Protein AF-A0A348TTE5-F1 (afdb_monomer_lite)

pLDDT: mean 97.83, std 0.8, range [92.44, 98.62]

Foldseek 3Di:
DVVVQVVCCVVVNDFKDKDKDWDDQPDPVSCVVCVVVQQAFPPPVCPVCQADPPDPPHRHHHDDGTMDIDMDGRDVVCVVVPD

Sequence (83 aa):
ALIDAFNLIRLGKADVIVSGGSEAAINPVGMGGFNAMNALSTRNDDPMTASRPFDADRDGFVMGEGGAGIILEEYEHAKARGA

Radius of gyration: 19.32 Å; chains: 1; bounding box: 37×29×52 Å

Structure (mmCIF, N/CA/C/O backbone):
data_AF-A0A348TTE5-F1
#
_entry.id   AF-A0A348TTE5-F1
#
loop_
_atom_site.group_PDB
_atom_site.id
_atom_site.type_symbol
_atom_site.label_atom_id
_atom_site.label_alt_id
_atom_site.label_comp_id
_atom_site.label_asym_id
_atom_site.label_entity_id
_atom_site.label_seq_id
_atom_site.pdbx_PDB_ins_code
_atom_site.Cartn_x
_atom_site.Cartn_y
_atom_site.Cartn_z
_atom_site.occupancy
_atom_site.B_iso_or_equiv
_atom_site.auth_seq_id
_atom_site.auth_comp_id
_atom_site.auth_asym_id
_atom_site.auth_atom_id
_atom_site.pdbx_PDB_model_num
ATOM 1 N N . ALA A 1 1 ? 2.685 3.440 10.591 1.00 96.75 1 ALA A N 1
ATOM 2 C CA . ALA A 1 1 ? 1.205 3.392 10.591 1.00 96.75 1 ALA A CA 1
ATOM 3 C C . ALA A 1 1 ? 0.667 2.125 11.258 1.00 96.75 1 ALA A C 1
ATOM 5 O O . ALA A 1 1 ? 0.194 2.216 12.385 1.00 96.75 1 ALA A O 1
ATOM 6 N N . LEU A 1 2 ? 0.744 0.945 10.622 1.00 97.81 2 LEU A N 1
ATOM 7 C CA . LEU A 1 2 ? 0.139 -0.276 11.184 1.00 97.81 2 LEU A CA 1
ATOM 8 C C . LEU A 1 2 ? 0.786 -0.726 12.504 1.00 97.81 2 LEU A C 1
ATOM 10 O O . LEU A 1 2 ? 0.090 -0.988 13.479 1.00 97.81 2 LEU A O 1
ATOM 14 N N . ILE A 1 3 ? 2.121 -0.759 12.544 1.00 98.19 3 ILE A N 1
ATOM 15 C CA . ILE A 1 3 ? 2.889 -1.130 13.743 1.00 98.19 3 ILE A CA 1
ATOM 16 C C . ILE A 1 3 ? 2.603 -0.164 14.902 1.00 98.19 3 ILE A C 1
ATOM 18 O O . ILE A 1 3 ? 2.451 -0.599 16.041 1.00 98.19 3 ILE A O 1
ATOM 22 N N . ASP A 1 4 ? 2.481 1.134 14.617 1.00 98.31 4 ASP A N 1
ATOM 23 C CA . ASP A 1 4 ? 2.184 2.143 15.639 1.00 98.31 4 ASP A CA 1
ATOM 24 C C . ASP A 1 4 ? 0.782 1.944 16.215 1.00 98.31 4 ASP A C 1
ATOM 26 O O . ASP A 1 4 ? 0.622 1.908 17.432 1.00 98.31 4 ASP A O 1
ATOM 30 N N . ALA A 1 5 ? -0.219 1.733 15.351 1.00 98.56 5 ALA A N 1
ATOM 31 C CA . ALA A 1 5 ? -1.588 1.446 15.768 1.00 98.56 5 ALA A CA 1
ATOM 32 C C . ALA A 1 5 ? -1.656 0.196 16.660 1.00 98.56 5 ALA A C 1
ATOM 34 O O . ALA A 1 5 ? -2.221 0.234 17.752 1.00 98.56 5 ALA A O 1
ATOM 35 N N . PHE A 1 6 ? -1.001 -0.888 16.236 1.00 98.38 6 PHE A N 1
ATOM 36 C CA . PHE A 1 6 ? -0.893 -2.109 17.031 1.00 98.38 6 PHE A CA 1
ATOM 37 C C . PHE A 1 6 ? -0.256 -1.851 18.404 1.00 98.38 6 PHE A C 1
ATOM 39 O O . PHE A 1 6 ? -0.786 -2.286 19.424 1.00 98.38 6 PHE A O 1
ATOM 46 N N . ASN A 1 7 ? 0.867 -1.130 18.452 1.00 98.56 7 ASN A N 1
ATOM 47 C CA . ASN A 1 7 ? 1.577 -0.880 19.705 1.00 98.56 7 ASN A CA 1
ATOM 48 C C . ASN A 1 7 ? 0.788 0.028 20.652 1.00 98.56 7 ASN A C 1
ATOM 50 O O . ASN A 1 7 ? 0.798 -0.212 21.856 1.00 98.56 7 ASN A O 1
ATOM 54 N N . LEU A 1 8 ? 0.087 1.040 20.137 1.00 98.62 8 LEU A N 1
ATOM 55 C CA . LEU A 1 8 ? -0.758 1.908 20.956 1.00 98.62 8 LEU A CA 1
ATOM 56 C C . LEU A 1 8 ? -1.909 1.124 21.598 1.00 98.62 8 LEU A C 1
ATOM 58 O O . LEU A 1 8 ? -2.153 1.299 22.791 1.00 98.62 8 LEU A O 1
ATOM 62 N N . ILE A 1 9 ? -2.541 0.210 20.859 1.00 98.62 9 ILE A N 1
ATOM 63 C CA . ILE A 1 9 ? -3.577 -0.676 21.409 1.00 98.62 9 ILE A CA 1
ATOM 64 C C . ILE A 1 9 ? -2.978 -1.645 22.434 1.00 98.62 9 ILE A C 1
ATOM 66 O O . ILE A 1 9 ? -3.425 -1.703 23.577 1.00 98.62 9 ILE A O 1
ATOM 70 N N . ARG A 1 10 ? -1.887 -2.336 22.082 1.00 97.88 10 ARG A N 1
ATOM 71 C CA . ARG A 1 10 ? -1.187 -3.279 22.974 1.00 97.88 10 ARG A CA 1
ATOM 72 C C . ARG A 1 10 ? -0.746 -2.645 24.298 1.00 97.88 10 ARG A C 1
ATOM 74 O O . ARG A 1 10 ? -0.703 -3.325 25.320 1.00 97.88 10 ARG A O 1
ATOM 81 N N . LEU A 1 11 ? -0.361 -1.371 24.278 1.00 98.56 11 LEU A N 1
ATOM 82 C CA . LEU A 1 11 ? 0.088 -0.625 25.457 1.00 98.56 11 LEU A CA 1
ATOM 83 C C . LEU A 1 11 ? -1.069 0.025 26.240 1.00 98.56 11 LEU A C 1
ATOM 85 O O . LEU A 1 11 ? -0.805 0.816 27.149 1.00 98.56 11 LEU A O 1
ATOM 89 N N . GLY A 1 12 ? -2.327 -0.267 25.886 1.00 97.81 12 GLY A N 1
ATOM 90 C CA . GLY A 1 12 ? -3.516 0.287 26.536 1.00 97.81 12 GLY A CA 1
ATOM 91 C C . GLY A 1 12 ? -3.653 1.800 26.355 1.00 97.81 12 GLY A C 1
ATOM 92 O O . GLY A 1 12 ? -4.129 2.491 27.252 1.00 97.81 12 GLY A O 1
ATOM 93 N N . LYS A 1 13 ? -3.147 2.348 25.242 1.00 98.56 13 LYS A N 1
ATOM 94 C CA . LYS A 1 13 ? -3.221 3.785 24.923 1.00 98.56 13 LYS A CA 1
ATOM 95 C C . LYS A 1 13 ? -4.430 4.145 24.062 1.00 98.56 13 LYS A C 1
ATOM 97 O O . LYS A 1 13 ? -4.761 5.324 23.983 1.00 98.56 13 LYS A O 1
ATOM 102 N N . ALA A 1 14 ? -5.057 3.162 23.424 1.00 98.38 14 ALA A N 1
ATOM 103 C CA . ALA A 1 14 ? -6.294 3.298 22.666 1.00 98.38 14 ALA A CA 1
ATOM 104 C C . ALA A 1 14 ? -6.981 1.930 22.548 1.00 98.38 14 ALA A C 1
ATOM 106 O O . ALA A 1 14 ? -6.292 0.916 22.519 1.00 98.38 14 ALA A O 1
ATOM 107 N N . ASP A 1 15 ? -8.305 1.914 22.403 1.00 98.00 15 ASP A N 1
ATOM 108 C CA . ASP A 1 15 ? -9.069 0.677 22.180 1.00 98.00 15 A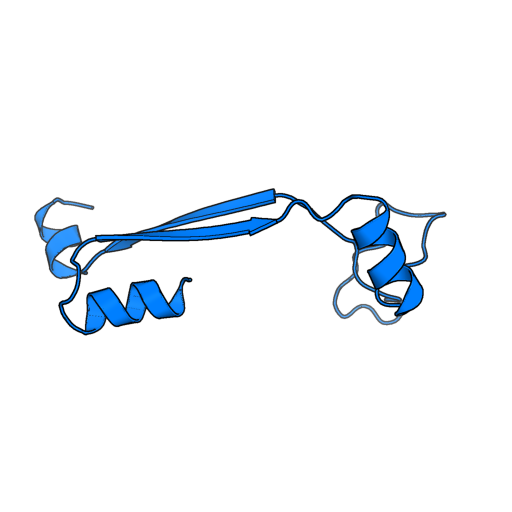SP A CA 1
ATOM 109 C C . ASP A 1 15 ? -9.348 0.426 20.690 1.00 98.00 15 ASP A C 1
ATOM 111 O O . ASP A 1 15 ? -9.473 -0.717 20.265 1.00 98.00 15 ASP A O 1
ATOM 115 N N . VAL A 1 16 ? -9.411 1.486 19.874 1.00 98.25 16 VAL A N 1
ATOM 116 C CA . VAL A 1 16 ? -9.677 1.431 18.426 1.00 98.25 16 VAL A CA 1
ATOM 117 C C . VAL A 1 16 ? -8.798 2.449 17.703 1.00 98.25 16 VAL A C 1
ATOM 119 O O . VAL A 1 16 ? -8.707 3.603 18.126 1.00 98.25 16 VAL A O 1
ATOM 122 N N . ILE A 1 17 ? -8.177 2.058 16.588 1.00 98.62 17 ILE A N 1
ATOM 123 C CA . ILE A 1 17 ? -7.395 2.946 15.720 1.00 98.62 17 ILE A CA 1
ATOM 124 C C . ILE A 1 17 ? -7.703 2.663 14.245 1.00 98.62 17 ILE A C 1
ATOM 126 O O . ILE A 1 17 ? -7.597 1.531 13.778 1.00 98.62 17 ILE A O 1
ATOM 130 N N . VAL A 1 18 ? -8.002 3.720 13.483 1.00 98.31 18 VAL A N 1
ATOM 131 C CA . VAL A 1 18 ? -7.974 3.690 12.012 1.00 98.31 18 VAL A CA 1
ATOM 132 C C . VAL A 1 18 ? -6.513 3.771 11.566 1.00 98.31 18 VAL A C 1
ATOM 134 O O . VAL A 1 18 ? -5.825 4.741 11.881 1.00 98.31 18 VAL A O 1
ATOM 137 N N . SER A 1 19 ? -6.023 2.773 10.836 1.00 98.44 19 SER A N 1
ATOM 138 C CA . SER A 1 19 ? -4.645 2.732 10.336 1.00 98.44 19 SER A CA 1
ATOM 139 C C . SER A 1 19 ? -4.613 2.419 8.850 1.00 98.44 19 SER A C 1
ATOM 141 O O . SER A 1 19 ? -5.490 1.737 8.337 1.00 98.44 19 SER A O 1
ATOM 143 N N . GLY A 1 20 ? -3.606 2.903 8.134 1.00 98.00 20 GLY A N 1
ATOM 144 C CA . GLY A 1 20 ? -3.541 2.729 6.692 1.00 98.00 20 GLY A CA 1
ATOM 145 C C . GLY A 1 20 ? -2.354 3.428 6.056 1.00 98.00 20 GLY A C 1
ATOM 146 O O . GLY A 1 20 ? -1.429 3.870 6.742 1.00 98.00 20 GLY A O 1
ATOM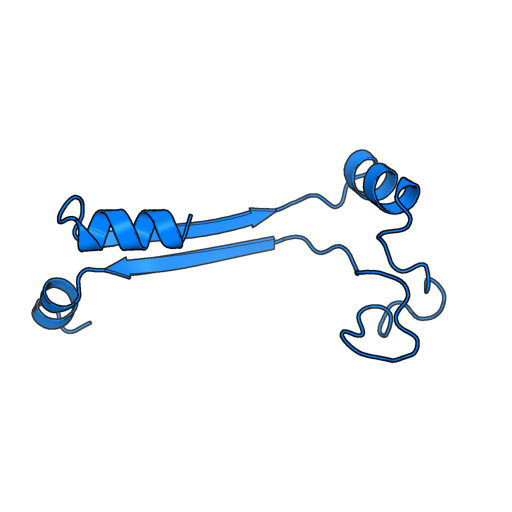 147 N N . GLY A 1 21 ? -2.406 3.526 4.736 1.00 98.06 21 GLY A N 1
ATOM 148 C CA . GLY A 1 21 ? -1.448 4.260 3.923 1.00 98.06 21 GLY A CA 1
ATOM 149 C C . GLY A 1 21 ? -2.085 4.692 2.609 1.00 98.06 21 GLY A C 1
ATOM 150 O O . GLY A 1 21 ? -3.008 4.044 2.117 1.00 98.06 21 GLY A O 1
ATOM 151 N N . SER A 1 22 ? -1.596 5.793 2.054 1.00 98.06 22 SER A N 1
ATOM 152 C CA . SER A 1 22 ? -2.004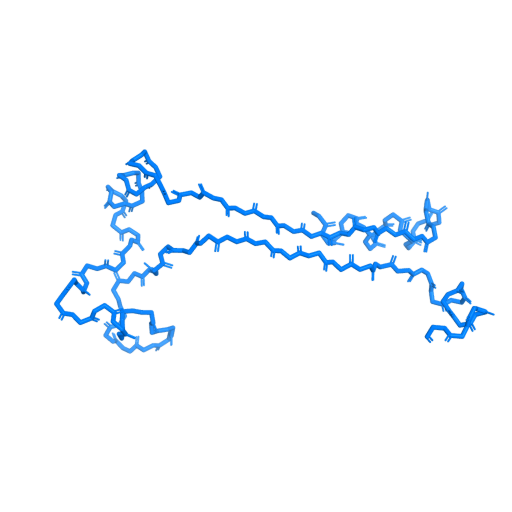 6.313 0.751 1.00 98.06 22 SER A CA 1
ATOM 153 C C . SER A 1 22 ? -0.814 6.954 0.058 1.00 98.06 22 SER A C 1
ATOM 155 O O . SER A 1 22 ? 0.024 7.551 0.731 1.00 98.06 22 SER A O 1
ATOM 157 N N . GLU A 1 23 ? -0.783 6.882 -1.265 1.00 98.00 23 GLU A N 1
ATOM 158 C CA . GLU A 1 23 ? 0.227 7.517 -2.104 1.00 98.00 23 GLU A CA 1
ATOM 159 C C . GLU A 1 23 ? -0.382 7.955 -3.446 1.00 98.00 23 GLU A C 1
ATOM 161 O O . GLU A 1 23 ? -1.282 7.297 -3.970 1.00 98.00 23 GLU A O 1
ATOM 166 N N . ALA A 1 24 ? 0.118 9.063 -3.997 1.00 97.25 24 ALA A N 1
ATOM 167 C CA . ALA A 1 24 ? -0.284 9.659 -5.275 1.00 97.25 24 ALA A CA 1
ATOM 168 C C . ALA A 1 24 ? 0.945 10.222 -6.018 1.00 97.25 24 ALA A C 1
ATOM 170 O O . ALA A 1 24 ? 1.015 11.395 -6.398 1.00 97.25 24 ALA A O 1
ATOM 171 N N . ALA A 1 25 ? 1.965 9.376 -6.178 1.00 95.81 25 ALA A N 1
ATOM 172 C CA . ALA A 1 25 ? 3.271 9.765 -6.706 1.00 95.81 25 ALA A CA 1
ATOM 173 C C . ALA A 1 25 ? 3.363 9.771 -8.246 1.00 95.81 25 ALA A C 1
ATOM 175 O O . ALA A 1 25 ? 4.426 10.096 -8.783 1.00 95.81 25 ALA A O 1
ATOM 176 N N . ILE A 1 26 ? 2.275 9.459 -8.965 1.00 97.56 26 ILE A N 1
ATOM 177 C CA . ILE A 1 26 ? 2.231 9.477 -10.436 1.00 97.56 26 ILE A CA 1
ATOM 178 C C . ILE A 1 26 ? 2.135 10.930 -10.921 1.00 97.56 26 ILE A C 1
ATOM 180 O O . ILE A 1 26 ? 1.099 11.453 -11.319 1.00 97.56 26 ILE A O 1
ATOM 184 N N . ASN A 1 27 ? 3.267 11.617 -10.857 1.00 97.62 27 ASN A N 1
ATOM 185 C CA . ASN A 1 27 ? 3.458 12.971 -11.353 1.00 97.62 27 ASN A CA 1
ATOM 186 C C . ASN A 1 27 ? 4.863 13.096 -11.975 1.00 97.62 27 ASN A C 1
ATOM 188 O O . ASN A 1 27 ? 5.708 12.223 -11.754 1.00 97.62 27 ASN A O 1
ATOM 192 N N . PRO A 1 28 ? 5.151 14.159 -12.752 1.00 98.00 28 PRO A N 1
ATOM 193 C CA . PRO A 1 28 ? 6.427 14.275 -13.462 1.00 98.00 28 PRO A CA 1
ATOM 194 C C . PRO A 1 28 ? 7.662 14.202 -12.557 1.00 98.00 28 PRO A C 1
ATOM 196 O O . PRO A 1 28 ? 8.683 13.649 -12.959 1.00 98.00 28 PRO A O 1
ATOM 199 N N . VAL A 1 29 ? 7.573 14.727 -11.331 1.00 97.69 29 VAL A N 1
ATOM 200 C CA . VAL A 1 29 ? 8.690 14.722 -10.377 1.00 97.69 29 VAL A CA 1
ATOM 201 C C . VAL A 1 29 ? 8.917 13.315 -9.826 1.00 97.69 29 VAL A C 1
ATOM 203 O O . VAL A 1 29 ? 10.052 12.840 -9.832 1.00 97.69 29 VAL A O 1
ATOM 206 N N . GLY A 1 30 ? 7.851 12.628 -9.406 1.00 96.56 30 GLY A N 1
ATOM 207 C CA . GLY A 1 30 ? 7.915 11.251 -8.913 1.00 96.56 30 GLY A CA 1
ATOM 208 C C . GLY A 1 30 ? 8.425 10.289 -9.983 1.00 96.56 30 GLY A C 1
ATOM 209 O O . GLY A 1 30 ? 9.432 9.609 -9.780 1.00 96.56 30 GLY A O 1
ATOM 210 N N . MET A 1 31 ? 7.800 10.302 -11.162 1.00 97.69 31 MET A N 1
ATOM 211 C CA . ME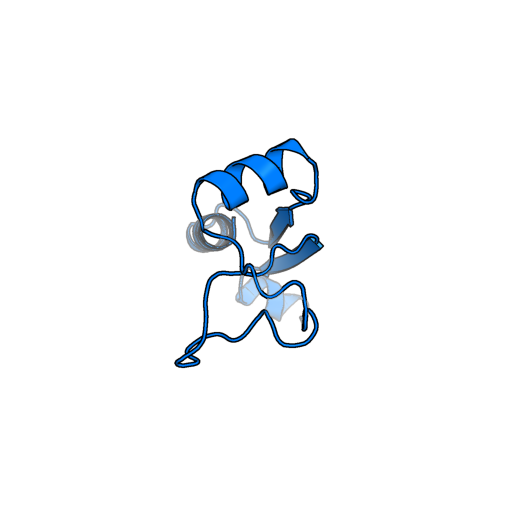T A 1 31 ? 8.219 9.474 -12.296 1.00 97.69 31 MET A CA 1
ATOM 212 C C . MET A 1 31 ? 9.663 9.770 -12.709 1.00 97.69 31 MET A C 1
ATOM 214 O O . MET A 1 31 ? 10.449 8.843 -12.889 1.00 97.69 31 MET A O 1
ATOM 218 N N . GLY A 1 32 ? 10.041 11.050 -12.804 1.00 97.75 32 GLY A N 1
ATOM 219 C CA . GLY A 1 32 ? 11.397 11.459 -13.171 1.00 97.75 32 GLY A CA 1
ATOM 220 C C . GLY A 1 32 ? 12.454 10.987 -12.172 1.00 97.75 32 GLY A C 1
ATOM 221 O O . GLY A 1 32 ? 13.486 10.457 -12.581 1.00 97.75 32 GLY A O 1
ATOM 222 N N . GLY A 1 33 ? 12.185 11.120 -10.871 1.00 97.75 33 GLY A N 1
ATOM 223 C CA . GLY A 1 33 ? 13.100 10.690 -9.815 1.00 97.75 33 GLY A CA 1
ATOM 224 C C . GLY A 1 33 ? 13.347 9.181 -9.821 1.00 97.75 33 GLY A C 1
ATOM 225 O O . GLY A 1 33 ? 14.496 8.742 -9.819 1.00 97.75 33 GLY A O 1
ATOM 226 N N . PHE A 1 34 ? 12.285 8.373 -9.887 1.00 97.88 34 PHE A N 1
ATOM 227 C CA . PHE A 1 34 ? 12.431 6.913 -9.912 1.00 97.88 34 PHE A CA 1
ATOM 228 C C . PHE A 1 34 ? 13.000 6.389 -11.234 1.00 97.88 34 PHE A C 1
ATOM 230 O O . PHE A 1 34 ? 13.770 5.426 -11.221 1.00 97.88 34 PHE A O 1
ATOM 237 N N . ASN A 1 35 ? 12.698 7.045 -12.358 1.00 96.50 35 ASN A N 1
ATOM 238 C CA . ASN A 1 35 ? 13.306 6.712 -13.643 1.00 96.50 35 ASN A CA 1
ATOM 239 C C . ASN A 1 35 ? 14.815 7.015 -13.651 1.00 96.50 35 ASN A C 1
ATOM 241 O O . ASN A 1 35 ? 15.599 6.190 -14.104 1.00 96.50 35 ASN A O 1
ATOM 245 N N . ALA A 1 36 ? 15.249 8.146 -13.079 1.00 97.56 36 ALA A N 1
ATOM 246 C CA . ALA A 1 36 ? 16.672 8.489 -12.965 1.00 97.56 36 ALA A CA 1
ATOM 247 C C . ALA A 1 36 ? 17.468 7.499 -12.091 1.00 97.56 36 ALA A C 1
ATOM 249 O O . ALA A 1 36 ? 18.667 7.317 -12.297 1.00 97.56 36 ALA A O 1
ATOM 250 N N . MET A 1 37 ? 16.804 6.837 -11.138 1.00 97.12 37 MET A N 1
ATOM 251 C CA . MET A 1 37 ? 17.388 5.762 -10.328 1.00 97.12 37 MET A CA 1
ATOM 252 C C . MET A 1 37 ? 17.387 4.393 -11.029 1.00 97.12 37 MET A C 1
ATOM 254 O O . MET A 1 37 ? 17.879 3.429 -10.447 1.00 97.12 37 MET A O 1
ATOM 258 N N . ASN A 1 38 ? 16.841 4.286 -12.249 1.00 96.44 38 ASN A N 1
ATOM 259 C CA . ASN A 1 38 ? 16.570 3.019 -12.941 1.00 96.44 38 ASN A CA 1
ATOM 260 C C . ASN A 1 38 ? 15.744 2.041 -12.082 1.00 96.44 38 ASN A C 1
ATOM 262 O O . ASN A 1 38 ? 15.985 0.837 -12.084 1.00 96.44 38 ASN A O 1
ATOM 266 N N . ALA A 1 39 ? 14.803 2.567 -11.291 1.00 97.88 39 ALA A N 1
ATOM 267 C CA . ALA A 1 39 ? 13.976 1.755 -10.398 1.00 97.88 39 ALA A CA 1
ATOM 268 C C . ALA A 1 39 ? 12.671 1.276 -11.064 1.00 97.88 39 ALA A C 1
ATOM 270 O O . ALA A 1 39 ? 12.082 0.281 -10.633 1.00 97.88 39 ALA A O 1
ATOM 271 N N . LEU A 1 40 ? 12.217 1.994 -12.096 1.00 98.19 40 LEU A N 1
ATOM 272 C CA . LEU A 1 40 ? 11.003 1.684 -12.849 1.00 98.19 40 LEU A CA 1
ATOM 273 C C . LEU A 1 40 ? 11.289 0.690 -13.972 1.00 98.19 40 LEU A C 1
ATOM 275 O O . LEU A 1 40 ? 12.346 0.752 -14.596 1.00 98.19 40 LEU A O 1
ATOM 279 N N . SER A 1 41 ? 10.321 -0.180 -14.259 1.00 98.19 41 SER A N 1
ATOM 280 C CA . SER A 1 41 ? 10.355 -0.996 -15.475 1.00 98.19 41 SER A CA 1
ATOM 281 C C . SER A 1 41 ? 10.392 -0.100 -16.716 1.00 98.19 41 SER A C 1
ATOM 283 O O . SER A 1 41 ? 9.708 0.923 -16.785 1.00 98.19 41 SER A O 1
ATOM 285 N N . THR A 1 42 ? 11.177 -0.506 -17.712 1.00 97.38 42 THR A N 1
ATOM 286 C CA . THR A 1 42 ? 11.316 0.187 -19.002 1.00 97.38 42 THR A CA 1
ATOM 287 C C . THR A 1 42 ? 10.605 -0.541 -20.143 1.00 97.38 42 THR A C 1
ATOM 289 O O . THR A 1 42 ? 10.692 -0.112 -21.298 1.00 97.38 42 THR A O 1
ATOM 292 N N . ARG A 1 43 ? 9.854 -1.606 -19.823 1.00 97.56 43 ARG A N 1
ATOM 293 C CA . ARG A 1 43 ? 8.996 -2.379 -20.735 1.00 97.56 43 ARG A CA 1
ATOM 294 C C . ARG A 1 43 ? 7.761 -1.581 -21.166 1.00 97.56 43 ARG A C 1
ATOM 296 O O . ARG A 1 43 ? 6.624 -1.875 -20.806 1.00 97.56 43 ARG A O 1
ATOM 303 N N . ASN A 1 44 ? 8.006 -0.522 -21.923 1.00 97.44 44 ASN A N 1
ATOM 304 C CA . ASN A 1 44 ? 6.978 0.382 -22.431 1.00 97.44 44 ASN A CA 1
ATOM 305 C C . ASN A 1 44 ? 6.211 -0.208 -23.629 1.00 97.44 44 ASN A C 1
ATOM 307 O O . ASN A 1 44 ? 5.130 0.268 -23.961 1.00 97.44 44 ASN A O 1
ATOM 311 N N . ASP A 1 45 ? 6.775 -1.222 -24.283 1.00 98.00 45 ASP A N 1
ATOM 312 C CA . ASP A 1 45 ? 6.205 -1.947 -25.420 1.00 98.00 45 ASP A CA 1
ATOM 313 C C . ASP A 1 45 ? 5.158 -2.994 -25.007 1.00 98.00 45 ASP A C 1
ATOM 315 O O . ASP A 1 45 ? 4.231 -3.264 -25.770 1.00 98.00 45 ASP A O 1
ATOM 319 N N . ASP A 1 46 ? 5.263 -3.535 -23.790 1.00 97.69 46 ASP A N 1
ATOM 320 C CA . ASP A 1 46 ? 4.288 -4.459 -23.198 1.00 97.69 46 ASP A CA 1
ATOM 321 C C . ASP A 1 46 ? 3.983 -4.099 -21.725 1.00 97.69 46 ASP A C 1
ATOM 323 O O . ASP A 1 46 ? 4.379 -4.808 -20.790 1.00 97.69 46 ASP A O 1
ATOM 327 N N . PRO A 1 47 ? 3.284 -2.972 -21.483 1.00 97.31 47 PRO A N 1
ATOM 328 C CA . PRO A 1 47 ? 3.065 -2.443 -20.136 1.00 97.31 47 PRO A CA 1
ATOM 329 C C . PRO A 1 47 ? 2.188 -3.354 -19.267 1.00 97.31 47 PRO A C 1
ATOM 331 O O . PRO A 1 47 ? 2.335 -3.371 -18.045 1.00 97.31 47 PRO A O 1
ATOM 334 N N . MET A 1 48 ? 1.303 -4.149 -19.878 1.00 98.12 48 MET A N 1
ATOM 335 C CA . MET A 1 48 ? 0.398 -5.054 -19.158 1.00 98.12 48 MET A CA 1
ATOM 336 C C . MET A 1 48 ? 1.139 -6.184 -18.440 1.00 98.12 48 MET A C 1
ATOM 338 O O . MET A 1 48 ? 0.603 -6.767 -17.499 1.00 98.12 48 MET A O 1
ATOM 342 N N . THR A 1 49 ? 2.368 -6.484 -18.860 1.00 97.81 49 THR A N 1
ATOM 343 C CA . THR A 1 49 ? 3.197 -7.539 -18.273 1.00 97.81 49 THR A CA 1
ATOM 344 C C . THR A 1 49 ? 4.434 -6.988 -17.554 1.00 97.81 49 THR A C 1
ATOM 346 O O . THR A 1 49 ? 5.274 -7.768 -17.105 1.00 97.81 49 THR A O 1
ATOM 349 N N . ALA A 1 50 ? 4.587 -5.664 -17.432 1.00 98.38 50 ALA A N 1
ATOM 350 C CA . ALA A 1 50 ? 5.769 -5.028 -16.841 1.00 98.38 50 ALA A CA 1
ATOM 351 C C . ALA A 1 50 ? 5.955 -5.363 -15.349 1.00 98.38 50 ALA A C 1
ATOM 353 O O . ALA A 1 50 ? 7.068 -5.644 -14.906 1.00 98.38 50 ALA A O 1
ATOM 354 N N . SER A 1 51 ? 4.870 -5.411 -14.568 1.00 98.38 51 SER A N 1
ATOM 355 C CA . SER A 1 51 ? 4.933 -5.815 -13.158 1.00 98.38 51 SER A CA 1
ATOM 356 C C . SER A 1 51 ? 4.984 -7.338 -13.036 1.00 98.38 51 SER A C 1
ATOM 358 O O . SER A 1 51 ? 3.962 -8.017 -13.125 1.00 98.38 51 SER A O 1
ATOM 360 N N . ARG A 1 52 ? 6.189 -7.877 -12.830 1.00 97.88 52 ARG A N 1
ATOM 361 C CA . ARG A 1 52 ? 6.456 -9.325 -12.763 1.00 97.88 52 ARG A CA 1
ATOM 362 C C . ARG A 1 52 ? 7.382 -9.704 -11.595 1.00 97.88 52 ARG A C 1
ATOM 364 O O . ARG A 1 52 ? 8.560 -10.009 -11.786 1.00 97.88 52 ARG A O 1
ATOM 371 N N . PRO A 1 53 ? 6.902 -9.645 -10.343 1.00 98.06 53 PRO A N 1
ATOM 372 C CA . PRO A 1 53 ? 7.721 -9.976 -9.180 1.00 98.06 53 PRO A CA 1
ATOM 373 C C . PRO A 1 53 ? 8.335 -11.378 -9.281 1.00 98.06 53 PRO A C 1
ATOM 375 O O . PRO A 1 53 ? 7.661 -12.325 -9.672 1.00 98.06 53 PRO A O 1
ATOM 378 N N . PHE A 1 54 ? 9.608 -11.500 -8.892 1.00 97.88 54 PHE A N 1
ATOM 379 C CA . PHE A 1 54 ? 10.394 -12.748 -8.880 1.00 97.88 54 PHE A CA 1
ATOM 380 C C . PHE A 1 54 ? 10.676 -13.396 -10.245 1.00 97.88 54 PHE A C 1
ATOM 382 O O . PHE A 1 54 ? 11.464 -14.338 -10.300 1.00 97.88 54 PHE A O 1
ATOM 389 N N . ASP A 1 55 ? 10.118 -12.866 -11.333 1.00 98.25 55 ASP A N 1
ATOM 390 C CA . ASP A 1 55 ? 10.404 -13.326 -12.690 1.00 98.25 55 ASP A CA 1
ATOM 391 C C . ASP A 1 55 ? 11.874 -13.069 -13.070 1.00 98.25 55 ASP A C 1
ATOM 393 O O . ASP A 1 55 ? 12.498 -12.114 -12.582 1.00 98.25 55 ASP A O 1
ATOM 397 N N . ALA A 1 56 ? 12.442 -13.938 -13.912 1.00 98.12 56 ALA A N 1
ATOM 398 C CA . ALA A 1 56 ? 13.834 -13.844 -14.350 1.00 98.12 56 ALA A CA 1
ATOM 399 C C . ALA A 1 56 ? 14.091 -12.580 -15.184 1.00 98.12 56 ALA A C 1
ATOM 401 O O . ALA A 1 56 ? 15.149 -11.970 -15.040 1.00 98.12 56 ALA A O 1
ATOM 402 N N . ASP A 1 57 ? 13.096 -12.150 -15.963 1.00 97.31 57 ASP A N 1
ATOM 403 C CA . ASP A 1 57 ? 13.183 -11.017 -16.886 1.00 97.31 57 ASP A CA 1
ATOM 404 C C . ASP A 1 57 ? 12.562 -9.734 -16.302 1.00 97.31 57 ASP A C 1
ATOM 406 O O . ASP A 1 57 ? 12.162 -8.828 -17.043 1.00 97.31 57 ASP A O 1
ATOM 410 N N . ARG A 1 58 ? 12.421 -9.650 -14.971 1.00 97.94 58 ARG A N 1
ATOM 411 C CA . ARG A 1 58 ? 11.982 -8.423 -14.289 1.00 97.94 58 ARG A CA 1
ATOM 412 C C . ARG A 1 58 ? 13.059 -7.338 -14.394 1.00 97.94 58 ARG A C 1
ATOM 414 O O . ARG A 1 58 ? 14.232 -7.608 -14.145 1.00 97.94 58 ARG A O 1
ATOM 421 N N . ASP A 1 59 ? 12.655 -6.106 -14.683 1.00 97.75 59 ASP A N 1
ATOM 422 C CA . ASP A 1 59 ? 13.575 -4.986 -14.940 1.00 97.75 59 ASP A CA 1
ATOM 423 C C . ASP A 1 59 ? 13.308 -3.740 -14.076 1.00 97.75 59 ASP A C 1
ATOM 425 O O . ASP A 1 59 ? 13.982 -2.730 -14.225 1.00 97.75 59 ASP A O 1
ATOM 429 N N . GLY A 1 60 ? 12.348 -3.804 -13.155 1.00 98.06 60 GLY A N 1
ATOM 430 C CA . GLY A 1 60 ? 11.996 -2.709 -12.254 1.00 98.06 60 GLY A CA 1
ATOM 431 C C . GLY A 1 60 ? 10.584 -2.883 -11.705 1.00 98.06 60 GLY A C 1
ATOM 432 O O . GLY A 1 60 ? 9.896 -3.850 -12.037 1.00 98.06 60 GLY A O 1
ATOM 433 N N . PHE A 1 61 ? 10.139 -1.966 -10.846 1.00 98.25 61 PHE A N 1
ATOM 434 C CA . PHE A 1 61 ? 8.743 -1.950 -10.403 1.00 98.25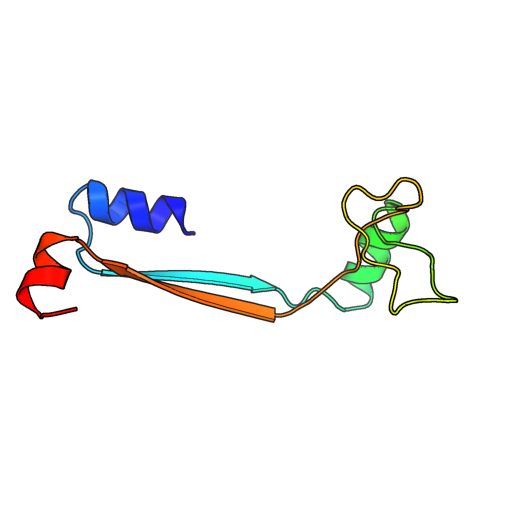 61 PHE A CA 1
ATOM 435 C C . PHE A 1 61 ? 7.876 -1.084 -11.329 1.00 98.25 61 PHE A C 1
ATOM 437 O O . PHE A 1 61 ? 8.373 -0.217 -12.046 1.00 98.25 61 PHE A O 1
ATOM 444 N N . VAL A 1 62 ? 6.561 -1.302 -11.298 1.00 98.25 62 VAL A N 1
ATOM 445 C CA . VAL A 1 62 ? 5.578 -0.414 -11.937 1.00 98.25 62 VAL A CA 1
ATOM 446 C C . VAL A 1 62 ? 5.000 0.495 -10.862 1.00 98.25 62 VAL A C 1
ATOM 448 O O . VAL A 1 62 ? 4.484 0.005 -9.856 1.00 98.25 62 VAL A O 1
ATOM 451 N N . MET A 1 63 ? 5.129 1.812 -11.036 1.00 97.81 6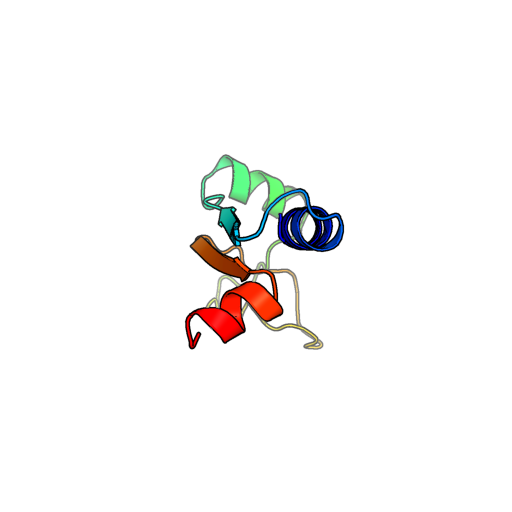3 MET A N 1
ATOM 452 C CA . MET A 1 63 ? 4.600 2.771 -10.067 1.00 97.81 63 MET A CA 1
ATOM 453 C C . MET A 1 63 ? 3.071 2.724 -10.068 1.00 97.81 63 MET A C 1
ATOM 455 O O . MET A 1 63 ? 2.443 2.817 -11.120 1.00 97.81 63 MET A O 1
ATOM 459 N N . GLY A 1 64 ? 2.490 2.591 -8.880 1.00 97.25 64 GLY A N 1
ATOM 460 C CA . GLY A 1 64 ? 1.053 2.685 -8.655 1.00 97.25 64 GLY A CA 1
ATOM 461 C C . GLY A 1 64 ? 0.719 3.837 -7.714 1.00 97.25 64 GLY A C 1
ATOM 462 O O . GLY A 1 64 ? 1.583 4.351 -7.004 1.00 97.25 64 GLY A O 1
ATOM 463 N N . GLU A 1 65 ? -0.554 4.202 -7.691 1.00 98.31 65 GLU A N 1
ATOM 464 C CA . GLU A 1 65 ? -1.136 5.146 -6.743 1.00 98.31 65 GLU A CA 1
ATOM 465 C C . GLU A 1 65 ? -2.408 4.557 -6.133 1.00 98.31 65 GLU A C 1
ATOM 467 O O . GLU A 1 65 ? -3.011 3.631 -6.681 1.00 98.31 65 GLU A O 1
ATOM 472 N N . GLY A 1 66 ? -2.802 5.073 -4.975 1.00 98.25 66 GLY A N 1
ATOM 473 C CA . GLY A 1 66 ? -3.971 4.610 -4.244 1.00 98.25 66 GLY A CA 1
ATOM 474 C C . GLY A 1 66 ? -3.749 4.614 -2.740 1.00 98.25 66 GLY A C 1
ATOM 475 O O . GLY A 1 66 ? -2.744 5.100 -2.227 1.00 98.25 66 GLY A O 1
ATOM 476 N N . GLY A 1 67 ? -4.703 4.055 -2.007 1.00 97.88 67 GLY A N 1
ATOM 477 C CA . GLY A 1 67 ? -4.602 3.937 -0.562 1.00 97.88 67 GLY A CA 1
ATOM 478 C C . GLY A 1 67 ? -5.574 2.922 0.006 1.00 97.88 67 GLY A C 1
ATOM 479 O O . GLY A 1 67 ? -6.531 2.514 -0.650 1.00 97.88 67 GLY A O 1
ATOM 480 N N . ALA A 1 68 ? -5.310 2.518 1.241 1.00 98.19 68 ALA A N 1
ATOM 481 C CA . ALA A 1 68 ? -6.152 1.611 1.997 1.00 98.19 68 ALA A CA 1
ATOM 482 C C . ALA A 1 68 ? -6.108 1.965 3.483 1.00 98.19 68 ALA A C 1
ATOM 484 O O . ALA A 1 68 ? -5.083 2.410 4.007 1.00 98.19 68 ALA A O 1
ATOM 485 N N . GLY A 1 69 ? -7.229 1.729 4.158 1.00 98.12 69 GLY A N 1
ATOM 486 C CA . GLY A 1 69 ? -7.364 1.847 5.601 1.00 98.12 69 GLY A CA 1
ATOM 487 C C . GLY A 1 69 ? -8.009 0.596 6.179 1.00 98.12 69 GLY A C 1
ATOM 488 O O . GLY A 1 69 ? -8.837 -0.043 5.534 1.00 98.12 69 GLY A O 1
ATOM 489 N N . ILE A 1 70 ? -7.622 0.262 7.402 1.00 97.94 70 ILE A N 1
ATOM 490 C CA . ILE A 1 70 ? -8.182 -0.809 8.215 1.00 97.94 70 ILE A CA 1
ATOM 491 C C . ILE A 1 70 ? -8.436 -0.294 9.631 1.00 97.94 70 ILE A C 1
ATOM 493 O O . ILE A 1 70 ? -7.780 0.637 10.102 1.00 97.94 70 ILE A O 1
ATOM 497 N N . ILE A 1 71 ? -9.396 -0.912 10.311 1.00 98.06 71 ILE A N 1
ATOM 498 C CA . ILE A 1 71 ? -9.664 -0.661 11.724 1.00 98.06 71 ILE A CA 1
ATOM 499 C C . ILE A 1 71 ? -8.927 -1.722 12.531 1.00 98.06 71 ILE A C 1
ATOM 501 O O . ILE A 1 71 ? -9.130 -2.915 12.311 1.00 98.06 71 ILE A O 1
ATOM 505 N N . LEU A 1 72 ? -8.065 -1.283 13.444 1.00 98.25 72 LEU A N 1
ATOM 506 C CA . LEU A 1 72 ? -7.501 -2.131 14.485 1.00 98.25 72 LEU A CA 1
ATOM 507 C C . LEU A 1 72 ? -8.240 -1.847 15.777 1.00 98.25 72 LEU A C 1
ATOM 509 O O . LEU A 1 72 ? -8.541 -0.697 16.088 1.00 98.25 72 LEU A O 1
ATOM 513 N N . GLU A 1 73 ? -8.493 -2.898 16.534 1.00 98.44 73 GLU A N 1
ATOM 514 C CA . GLU A 1 73 ? -9.271 -2.829 17.755 1.00 98.44 73 GLU A CA 1
ATOM 515 C C . GLU A 1 73 ? -8.718 -3.815 18.780 1.00 98.44 73 GLU A C 1
ATOM 517 O O . GLU A 1 73 ? -8.186 -4.869 18.419 1.00 98.44 73 GLU A O 1
ATOM 522 N N . GLU A 1 74 ? -8.810 -3.448 20.055 1.00 98.38 74 GLU A N 1
ATOM 523 C CA . GLU A 1 74 ? -8.513 -4.333 21.173 1.00 98.38 74 GLU A CA 1
ATOM 524 C C . GLU A 1 74 ? -9.460 -5.543 21.138 1.00 98.38 74 GLU A C 1
ATOM 526 O O . GLU A 1 74 ? -10.655 -5.429 20.864 1.00 98.38 74 GLU A O 1
ATOM 531 N N . TYR A 1 75 ? -8.913 -6.733 21.361 1.00 98.00 75 TYR A N 1
ATOM 532 C CA . TYR A 1 75 ? -9.612 -7.981 21.084 1.00 98.00 75 TYR A CA 1
ATOM 533 C C . TYR A 1 75 ? -10.851 -8.193 21.962 1.00 98.00 75 TYR A C 1
ATOM 535 O O . TYR A 1 75 ? -11.899 -8.607 21.459 1.00 98.00 75 TYR A O 1
ATOM 543 N N . GLU A 1 76 ? -10.763 -7.916 23.263 1.00 98.12 76 GLU A N 1
ATOM 544 C CA . GLU A 1 76 ? -11.907 -8.088 24.161 1.00 98.12 76 GLU A CA 1
ATOM 545 C C . GLU A 1 76 ? -12.970 -6.999 23.951 1.00 98.12 76 GLU A C 1
ATOM 547 O O . GLU A 1 76 ? -14.165 -7.302 23.992 1.00 98.12 76 GLU A O 1
ATOM 552 N N . HIS A 1 77 ? -12.567 -5.772 23.619 1.00 97.94 77 HIS A N 1
ATOM 553 C CA . HIS A 1 77 ? -13.459 -4.695 23.193 1.00 97.94 77 HIS A CA 1
ATOM 554 C C . HIS A 1 77 ? -14.248 -5.084 21.931 1.00 97.94 77 HIS A C 1
ATOM 556 O O . HIS A 1 77 ? -15.479 -4.994 21.920 1.00 97.94 77 HIS A O 1
ATOM 562 N N . ALA A 1 78 ? -13.568 -5.600 20.900 1.00 98.25 78 ALA A N 1
ATOM 563 C CA . ALA A 1 78 ? -14.197 -6.090 19.671 1.00 98.25 78 ALA A CA 1
ATOM 564 C C . ALA A 1 78 ? -15.226 -7.199 19.958 1.00 98.25 78 ALA A C 1
ATOM 566 O O . ALA A 1 78 ? -16.376 -7.134 19.513 1.00 98.25 78 ALA A O 1
ATOM 567 N N . LYS A 1 79 ? -14.845 -8.190 20.772 1.00 98.31 79 LYS A N 1
ATOM 568 C CA . LYS A 1 79 ? -15.740 -9.285 21.173 1.00 98.31 79 LYS A CA 1
ATOM 569 C C . LYS A 1 79 ? -16.963 -8.798 21.940 1.00 98.31 79 LYS A C 1
ATOM 571 O O . LYS A 1 79 ? -18.063 -9.280 21.679 1.00 98.31 79 LYS A O 1
ATOM 576 N N . ALA A 1 80 ? -16.795 -7.852 22.863 1.00 98.19 80 ALA A N 1
ATOM 577 C CA . ALA A 1 80 ? -17.891 -7.326 23.675 1.00 98.19 80 ALA A CA 1
ATOM 578 C C . ALA A 1 80 ? -18.996 -6.675 22.827 1.00 98.19 80 ALA A C 1
ATOM 580 O O . ALA A 1 80 ? -20.170 -6.744 23.193 1.00 98.19 80 ALA A O 1
ATOM 581 N N . ARG A 1 81 ? -18.639 -6.090 21.676 1.00 97.31 81 ARG A N 1
ATOM 582 C CA . ARG A 1 81 ? -19.598 -5.497 20.731 1.00 97.31 81 ARG A CA 1
ATOM 583 C C . ARG A 1 81 ? -20.061 -6.437 19.610 1.00 97.31 81 ARG A C 1
ATOM 585 O O . ARG A 1 81 ? -20.829 -5.998 18.757 1.00 97.31 81 ARG A O 1
ATOM 592 N N . GLY A 1 82 ? -19.610 -7.694 19.592 1.00 96.75 82 GLY A N 1
ATOM 593 C CA . GLY A 1 82 ? -19.976 -8.677 18.565 1.00 96.75 82 GLY A CA 1
ATOM 594 C C . GLY A 1 82 ? -19.385 -8.387 17.182 1.00 96.75 82 GLY A C 1
ATOM 595 O O . GLY A 1 82 ? -20.056 -8.624 16.178 1.00 96.75 82 GLY A O 1
ATOM 596 N N . ALA A 1 83 ? -18.178 -7.814 17.150 1.00 92.44 83 ALA A N 1
ATOM 597 C CA . ALA A 1 83 ? -17.394 -7.625 15.930 1.00 92.44 83 ALA A CA 1
ATOM 598 C C . ALA A 1 83 ? -16.906 -8.949 15.331 1.00 92.44 83 ALA A C 1
ATOM 600 O O . ALA A 1 83 ? -16.614 -9.880 16.118 1.00 92.44 83 ALA A O 1
#

Secondary structure (DSSP, 8-state):
-HHHHHHHHHTTS-SEEEEEEEE---SHHHHHHHHHTT-B----SSGGG---TT-TT--SBPP--EEEEEEEE-HHHHHHTT-